Protein AF-A0A7X6NWD5-F1 (afdb_monomer)

Nearest PDB structures (foldseek):
  4yn0-assembly1_B  TM=5.165E-01  e=1.773E+00  Mus musculus
  8ceo-assembly1_1  TM=4.647E-01  e=5.310E+00  Saccharomyces cerevisiae
  2huj-assembly1_A  TM=2.593E-01  e=9.659E+00  Listeria innocua

Secondary structure (DSSP, 8-state):
--HHHHHHHHHHTSSSS--THHHHHHHT----HHHHHHHHHHHHHHHHHHHHHHHHHHHHHHHSS---HHHHHHHHHHHHHHHHHHHHHHT-GGGTTTHHHHHHHHHHHHHHHHHHHHHHHTTSS-HHHHHHHHT--TTTTT-

Sequence (143 aa):
MTYYEYVILIENNKTGPRNENIFNTLNAINYEGPILNRITNHLIGLIKSRLQNSFDLFVNNLTNQKLDVSLFSTGLSELKNEFNYIAGFTKLNILKEYESSLKSQIILFIDDIELTMKNTFGNIDNNEIISIINNLNLKEGII

Foldseek 3Di:
DDLVVLLVLLVVLLDDDQDLVNLVVLLPDDDDDPSLVVSLVSLLVSLLSQLVVLLVVLLVQCVVDPRDPVSNVVSVVSSLVSLLSSLSVLVRPSCVVVSVVSLVSSVVSVVVSLVVCCVSPCPDPDVVSVVCSVPDDSCVNSD

Radius of gyration: 16.77 Å; Cα contacts (8 Å, |Δi|>4): 101; chains: 1; bounding box: 41×22×49 Å

Solvent-accessible surface area (backbone atoms only — not comparable to full-atom values): 8285 Å² total; per-residue (Å²): 136,54,74,66,57,52,49,51,55,46,61,64,61,26,53,82,76,90,61,77,67,52,56,65,59,56,50,68,54,85,69,63,69,75,59,34,55,51,52,51,52,50,50,52,50,25,49,52,43,39,54,49,51,47,50,52,51,41,51,54,59,44,73,76,40,86,81,44,69,67,60,52,52,52,42,50,50,54,45,50,54,49,48,55,56,54,38,53,63,57,71,29,69,73,34,61,94,45,27,70,62,52,49,52,53,52,51,54,54,50,52,54,49,53,51,47,49,45,71,73,49,57,78,57,102,41,72,66,58,36,49,51,60,76,68,60,68,86,58,77,79,67,113

pLDDT: mean 84.85, std 6.72, range [55.72, 93.12]

Mean predicted aligned error: 5.28 Å

Structure (mmCIF, N/CA/C/O backbone):
data_AF-A0A7X6NWD5-F1
#
_entry.id   AF-A0A7X6NWD5-F1
#
loop_
_atom_site.group_PDB
_atom_site.id
_atom_site.type_symbol
_atom_site.label_atom_id
_atom_site.label_alt_id
_atom_site.label_comp_id
_atom_site.label_asym_id
_atom_site.label_entity_id
_atom_site.label_seq_id
_atom_site.pdbx_PDB_ins_code
_atom_site.Cartn_x
_atom_site.Cartn_y
_atom_site.Cartn_z
_atom_site.occupancy
_atom_site.B_iso_or_equiv
_atom_site.auth_seq_id
_atom_site.auth_comp_id
_atom_site.auth_asym_id
_atom_site.auth_atom_id
_atom_site.pdbx_PDB_model_num
ATOM 1 N N . MET A 1 1 ? 6.503 1.239 -24.450 1.00 83.06 1 MET A N 1
ATOM 2 C CA . MET A 1 1 ? 6.148 2.298 -23.491 1.00 83.06 1 MET A CA 1
ATOM 3 C C . MET A 1 1 ? 7.431 2.976 -23.033 1.00 83.06 1 MET A C 1
ATOM 5 O O . MET A 1 1 ? 8.422 2.294 -22.807 1.00 83.06 1 MET A O 1
ATOM 9 N N . THR A 1 2 ? 7.446 4.298 -23.013 1.00 87.12 2 THR A N 1
ATOM 10 C CA . THR A 1 2 ? 8.560 5.163 -22.625 1.00 87.12 2 THR A CA 1
ATOM 11 C C . THR A 1 2 ? 8.605 5.339 -21.109 1.00 87.12 2 THR A C 1
ATOM 13 O O . THR A 1 2 ? 7.626 5.079 -20.411 1.00 87.12 2 THR A O 1
ATOM 16 N N . TYR A 1 3 ? 9.727 5.844 -20.592 1.00 88.38 3 TYR A N 1
ATOM 17 C CA . TYR A 1 3 ? 9.880 6.218 -19.185 1.00 88.38 3 TYR A CA 1
ATOM 18 C C . TYR A 1 3 ? 8.715 7.081 -18.673 1.00 88.38 3 TYR A C 1
ATOM 20 O O . TYR A 1 3 ? 8.135 6.773 -17.636 1.00 88.38 3 TYR A O 1
ATOM 28 N N . TYR A 1 4 ? 8.340 8.133 -19.408 1.00 91.50 4 TYR A N 1
ATOM 29 C CA . TYR A 1 4 ? 7.284 9.053 -18.978 1.00 91.50 4 TYR A CA 1
ATOM 30 C C . TYR A 1 4 ? 5.910 8.389 -18.927 1.00 91.50 4 TYR A C 1
ATOM 32 O O . TYR A 1 4 ? 5.140 8.656 -18.011 1.00 91.50 4 TYR A O 1
ATOM 40 N N . GLU A 1 5 ? 5.616 7.488 -19.861 1.00 92.25 5 GLU A N 1
ATOM 41 C CA . GLU A 1 5 ? 4.364 6.730 -19.853 1.00 92.25 5 GLU A CA 1
ATOM 42 C C . GLU A 1 5 ? 4.297 5.761 -18.660 1.00 92.25 5 GLU A C 1
ATOM 44 O O . GLU A 1 5 ? 3.247 5.648 -18.030 1.00 92.25 5 GLU A O 1
ATOM 49 N N . TYR A 1 6 ? 5.417 5.131 -18.277 1.00 90.75 6 TYR A N 1
ATOM 50 C CA . TYR A 1 6 ? 5.487 4.344 -17.037 1.00 90.75 6 TYR A CA 1
ATOM 51 C C . TYR A 1 6 ? 5.268 5.206 -15.794 1.00 90.75 6 TYR A C 1
ATOM 53 O O . TYR A 1 6 ? 4.519 4.809 -14.906 1.00 90.75 6 TYR A O 1
ATOM 61 N N . VAL A 1 7 ? 5.884 6.389 -15.729 1.00 91.25 7 VAL A N 1
ATOM 62 C CA . VAL A 1 7 ? 5.679 7.313 -14.606 1.00 91.25 7 VAL A CA 1
ATOM 63 C C . VAL A 1 7 ? 4.218 7.738 -14.522 1.00 91.25 7 VAL A C 1
ATOM 65 O O . VAL A 1 7 ? 3.629 7.612 -13.459 1.00 91.25 7 VAL A O 1
ATOM 68 N N . ILE A 1 8 ? 3.599 8.162 -15.627 1.00 92.31 8 ILE A N 1
ATOM 69 C CA . ILE A 1 8 ? 2.177 8.542 -15.649 1.00 92.31 8 ILE A CA 1
ATOM 70 C C . ILE A 1 8 ? 1.294 7.377 -15.193 1.00 92.31 8 ILE A C 1
ATOM 72 O O . ILE A 1 8 ? 0.384 7.580 -14.391 1.00 92.31 8 ILE A O 1
ATOM 76 N N . LEU A 1 9 ? 1.575 6.153 -15.652 1.00 92.56 9 LEU A N 1
ATOM 77 C CA . LEU A 1 9 ? 0.860 4.967 -15.193 1.00 92.56 9 LEU A CA 1
ATOM 78 C C . LEU A 1 9 ? 0.983 4.797 -13.673 1.00 92.56 9 LEU A C 1
ATOM 80 O O . LEU A 1 9 ? -0.028 4.601 -13.007 1.00 92.56 9 LEU A O 1
ATOM 84 N N . ILE A 1 10 ? 2.190 4.895 -13.114 1.00 92.94 10 ILE A N 1
ATOM 85 C CA . ILE A 1 10 ? 2.413 4.774 -11.666 1.00 92.94 10 ILE A CA 1
ATOM 86 C C . ILE A 1 10 ? 1.683 5.895 -10.912 1.00 92.94 10 ILE A C 1
ATOM 88 O O . ILE A 1 10 ? 0.942 5.626 -9.969 1.00 92.94 10 ILE A O 1
ATOM 92 N N . GLU A 1 11 ? 1.834 7.144 -11.344 1.00 91.50 11 GLU A N 1
ATOM 93 C CA . GLU A 1 11 ? 1.212 8.310 -10.709 1.00 91.50 11 GLU A CA 1
ATOM 94 C C . GLU A 1 11 ? -0.324 8.218 -10.709 1.00 91.50 11 GLU A C 1
ATOM 96 O O . GLU A 1 11 ? -0.959 8.476 -9.687 1.00 91.50 11 GLU A O 1
ATOM 101 N N . ASN A 1 12 ? -0.929 7.743 -11.800 1.00 92.56 12 ASN A N 1
ATOM 102 C CA . ASN A 1 12 ? -2.381 7.561 -11.892 1.00 92.56 12 ASN A CA 1
ATOM 103 C C . ASN A 1 12 ? -2.921 6.461 -10.972 1.00 92.56 12 ASN A C 1
ATOM 105 O O . ASN A 1 12 ? -4.108 6.455 -10.663 1.00 92.56 12 ASN A O 1
ATOM 109 N N . ASN A 1 13 ? -2.074 5.530 -10.532 1.00 93.00 13 ASN A N 1
ATOM 110 C CA . ASN A 1 13 ? -2.483 4.450 -9.639 1.00 93.00 13 ASN A CA 1
ATOM 111 C C . ASN A 1 13 ? -2.263 4.785 -8.159 1.00 93.00 13 ASN A C 1
ATOM 113 O O . ASN A 1 13 ? -2.585 3.961 -7.305 1.00 93.00 13 ASN A O 1
ATOM 117 N N . LYS A 1 14 ? -1.769 5.986 -7.819 1.00 92.12 14 LYS A N 1
ATOM 118 C CA . LYS A 1 14 ? -1.614 6.434 -6.420 1.00 92.12 14 LYS A CA 1
ATOM 119 C C . LYS A 1 14 ? -2.935 6.612 -5.678 1.00 92.12 14 LYS A C 1
ATOM 121 O O . LYS A 1 14 ? -2.957 6.594 -4.448 1.00 92.12 14 LYS A O 1
ATOM 126 N N . THR A 1 15 ? -4.021 6.820 -6.412 1.00 86.12 15 THR A N 1
ATOM 127 C CA . THR A 1 15 ? -5.362 7.053 -5.878 1.00 86.12 15 THR A CA 1
ATOM 128 C C . THR A 1 15 ? -6.378 6.190 -6.623 1.00 86.12 15 THR A C 1
ATOM 130 O O . THR A 1 15 ? -6.097 5.654 -7.693 1.00 86.12 15 THR A O 1
ATOM 133 N N . GLY A 1 16 ? -7.564 6.017 -6.037 1.00 86.62 16 GLY A N 1
ATOM 134 C CA . GLY A 1 16 ? -8.645 5.248 -6.657 1.00 86.62 16 GLY A CA 1
ATOM 135 C C . GLY A 1 16 ? -8.535 3.725 -6.473 1.00 86.62 16 GLY A C 1
ATOM 136 O O . GLY A 1 16 ? -7.764 3.247 -5.630 1.00 86.62 16 GLY A O 1
ATOM 137 N N . PRO A 1 17 ? -9.341 2.945 -7.218 1.00 89.94 17 PRO A N 1
ATOM 138 C CA . PRO A 1 17 ? -9.444 1.499 -7.035 1.00 89.94 17 PRO A CA 1
ATOM 139 C C . PRO A 1 17 ? -8.132 0.775 -7.364 1.00 89.94 17 PRO A C 1
ATOM 141 O O . PRO A 1 17 ? -7.297 1.278 -8.116 1.00 89.94 17 PRO A O 1
ATOM 144 N N . ARG A 1 18 ? -7.955 -0.423 -6.794 1.00 93.12 18 ARG A N 1
ATOM 145 C CA . ARG A 1 18 ? -6.829 -1.314 -7.114 1.00 93.12 18 ARG A CA 1
ATOM 146 C C . ARG A 1 18 ? -6.874 -1.677 -8.595 1.00 93.12 18 ARG A C 1
ATOM 148 O O . ARG A 1 18 ? -7.943 -1.939 -9.145 1.00 93.12 18 ARG A O 1
ATOM 155 N N . ASN A 1 19 ? -5.711 -1.712 -9.230 1.00 92.69 19 ASN A N 1
ATOM 156 C CA . ASN A 1 19 ? -5.585 -2.016 -10.646 1.00 92.69 19 ASN A CA 1
ATOM 157 C C . ASN A 1 19 ? -4.498 -3.067 -10.845 1.00 92.69 19 ASN A C 1
ATOM 159 O O . ASN A 1 19 ? -3.356 -2.751 -11.163 1.00 92.69 19 ASN A O 1
ATOM 163 N N . GLU A 1 20 ? -4.873 -4.332 -10.688 1.00 91.50 20 GLU A N 1
ATOM 164 C CA . GLU A 1 20 ? -3.968 -5.482 -10.814 1.00 91.50 20 GLU A CA 1
ATOM 165 C C . GLU A 1 20 ? -3.238 -5.529 -12.173 1.00 91.50 20 GLU A C 1
ATOM 167 O O . GLU A 1 20 ? -2.116 -6.024 -12.280 1.00 91.50 20 GLU A O 1
ATOM 172 N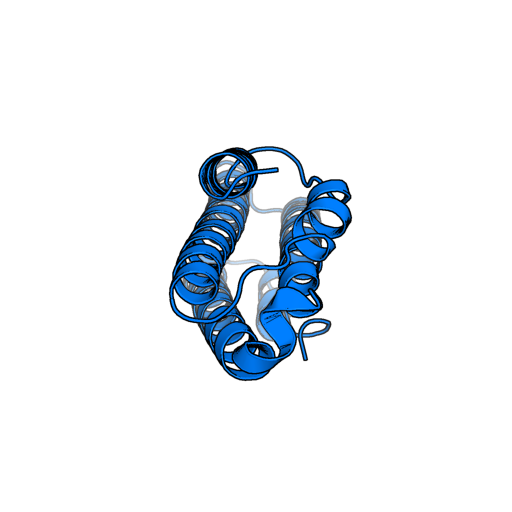 N . ASN A 1 21 ? -3.822 -4.948 -13.229 1.00 91.00 21 ASN A N 1
ATOM 173 C CA . ASN A 1 21 ? -3.206 -4.914 -14.559 1.00 91.00 21 ASN A CA 1
ATOM 174 C C . ASN A 1 21 ? -1.918 -4.076 -14.606 1.00 91.00 21 ASN A C 1
ATOM 176 O O . ASN A 1 21 ? -1.111 -4.239 -15.532 1.00 91.00 21 ASN A O 1
ATOM 180 N N . ILE A 1 22 ? -1.695 -3.200 -13.615 1.00 91.81 22 ILE A N 1
ATOM 181 C CA . ILE A 1 22 ? -0.448 -2.444 -13.512 1.00 91.81 22 ILE A CA 1
ATOM 182 C C . ILE A 1 22 ? 0.753 -3.386 -13.397 1.00 91.81 22 ILE A C 1
ATOM 184 O O . ILE A 1 22 ? 1.782 -3.118 -14.012 1.00 91.81 22 ILE A O 1
ATOM 188 N N . PHE A 1 23 ? 0.622 -4.525 -12.707 1.00 92.75 23 PHE A N 1
ATOM 189 C CA . PHE A 1 23 ? 1.736 -5.446 -12.483 1.00 92.75 23 PHE A CA 1
ATOM 190 C C . PHE A 1 23 ? 2.267 -6.046 -13.783 1.00 92.75 23 PHE A C 1
ATOM 192 O O . PHE A 1 23 ? 3.477 -6.071 -14.001 1.00 92.75 23 PHE A O 1
ATOM 199 N N . ASN A 1 24 ? 1.372 -6.458 -14.685 1.00 91.00 24 ASN A N 1
ATOM 200 C CA . ASN A 1 24 ? 1.754 -6.981 -15.999 1.00 91.00 24 ASN A CA 1
ATOM 201 C C . ASN A 1 24 ? 2.493 -5.924 -16.822 1.00 91.00 24 ASN A C 1
ATOM 203 O O . ASN A 1 24 ? 3.510 -6.215 -17.448 1.00 91.00 24 ASN A O 1
ATOM 207 N N . THR A 1 25 ? 2.004 -4.683 -16.776 1.00 91.12 25 THR A N 1
ATOM 208 C CA . THR A 1 25 ? 2.621 -3.567 -17.495 1.00 91.12 25 THR A CA 1
ATOM 209 C C . THR A 1 25 ? 4.002 -3.234 -16.929 1.00 91.12 25 THR A C 1
ATOM 211 O O . THR A 1 25 ? 4.956 -3.094 -17.687 1.00 91.12 25 THR A O 1
ATOM 214 N N . LEU A 1 26 ? 4.144 -3.154 -15.604 1.00 90.56 26 LEU A N 1
ATOM 215 C CA . LEU A 1 26 ? 5.421 -2.851 -14.952 1.00 90.56 26 LEU A CA 1
ATOM 216 C C . LEU A 1 26 ? 6.442 -3.990 -15.093 1.00 90.56 26 LEU A C 1
ATOM 218 O O . LEU A 1 26 ? 7.635 -3.726 -15.204 1.00 90.56 26 LEU A O 1
ATOM 222 N N . ASN A 1 27 ? 5.997 -5.247 -15.163 1.00 89.50 27 ASN A N 1
ATOM 223 C CA . ASN A 1 27 ? 6.876 -6.385 -15.446 1.00 89.50 27 ASN A CA 1
ATOM 224 C C . ASN A 1 27 ? 7.485 -6.351 -16.856 1.00 89.50 27 ASN A C 1
ATOM 226 O O . ASN A 1 27 ? 8.498 -7.005 -17.086 1.00 89.50 27 ASN A O 1
ATOM 230 N N . ALA A 1 28 ? 6.891 -5.600 -17.788 1.00 86.88 28 ALA A N 1
ATOM 231 C CA . ALA A 1 28 ? 7.415 -5.422 -19.141 1.00 86.88 28 ALA A CA 1
ATOM 232 C C . ALA A 1 28 ? 8.456 -4.291 -19.253 1.00 86.88 28 ALA A C 1
ATOM 234 O O . ALA A 1 28 ? 8.985 -4.047 -20.341 1.00 86.88 28 ALA A O 1
ATOM 235 N N . ILE A 1 29 ? 8.751 -3.573 -18.163 1.00 84.25 29 ILE A N 1
ATOM 236 C CA . ILE A 1 29 ? 9.806 -2.560 -18.163 1.00 84.25 29 ILE A CA 1
ATOM 237 C C . ILE A 1 29 ? 11.173 -3.246 -18.317 1.00 84.25 29 ILE A C 1
ATOM 239 O O . ILE A 1 29 ? 11.483 -4.198 -17.609 1.00 84.25 29 ILE A O 1
ATOM 243 N N . ASN A 1 30 ? 12.020 -2.711 -19.198 1.00 82.06 30 ASN A N 1
ATOM 244 C CA . ASN A 1 30 ? 13.373 -3.207 -19.475 1.00 82.06 30 ASN A CA 1
ATOM 245 C C . ASN A 1 30 ? 14.472 -2.156 -19.211 1.00 82.06 30 ASN A C 1
ATOM 247 O O . ASN A 1 30 ? 15.503 -2.145 -19.879 1.00 82.06 30 ASN A O 1
ATOM 251 N N . TYR A 1 31 ? 14.232 -1.231 -18.281 1.00 81.00 31 TYR A N 1
ATOM 252 C CA . TYR A 1 31 ? 15.201 -0.206 -17.897 1.00 81.00 31 TYR A CA 1
ATOM 253 C C . TYR A 1 31 ? 16.162 -0.721 -16.826 1.00 81.00 31 TYR A C 1
ATOM 255 O O . TYR A 1 31 ? 15.756 -1.440 -15.918 1.00 81.00 31 TYR A O 1
ATOM 263 N N . GLU A 1 32 ? 17.408 -0.254 -16.885 1.00 80.81 32 GLU A N 1
ATOM 264 C CA . GLU A 1 32 ? 18.461 -0.573 -15.920 1.00 80.81 32 GLU A CA 1
ATOM 265 C C . GLU A 1 32 ? 19.066 0.703 -15.311 1.00 80.81 32 GLU A C 1
ATOM 267 O O . GLU A 1 32 ? 18.861 1.829 -15.790 1.00 80.81 32 GLU A O 1
ATOM 272 N N . GLY A 1 33 ? 19.818 0.528 -14.223 1.00 83.56 33 GLY A N 1
ATOM 273 C CA . GLY A 1 33 ? 20.640 1.578 -13.629 1.00 83.56 33 GLY A CA 1
ATOM 274 C C . GLY A 1 33 ? 19.840 2.811 -13.165 1.00 83.56 33 GLY A C 1
ATOM 275 O O . GLY A 1 33 ? 18.838 2.677 -12.459 1.00 83.56 33 GLY A O 1
ATOM 276 N N . PRO A 1 34 ? 20.256 4.045 -13.513 1.00 86.19 34 PRO A N 1
ATOM 277 C CA . PRO A 1 34 ? 19.641 5.262 -12.975 1.00 86.19 34 PRO A CA 1
ATOM 278 C C . PRO A 1 34 ? 18.149 5.431 -13.292 1.00 86.19 34 PRO A C 1
ATOM 280 O O . PRO A 1 34 ? 17.426 6.041 -12.505 1.00 86.19 34 PRO A O 1
ATOM 283 N N . ILE A 1 35 ? 17.681 4.923 -14.437 1.00 85.44 35 ILE A N 1
ATOM 284 C CA . ILE A 1 35 ? 16.267 5.031 -14.830 1.00 85.44 35 ILE A CA 1
ATOM 285 C C . ILE A 1 35 ? 15.415 4.102 -13.969 1.00 85.44 35 ILE A C 1
ATOM 287 O O . ILE A 1 35 ? 14.373 4.523 -13.468 1.00 85.44 35 ILE A O 1
ATOM 291 N N . LEU A 1 36 ? 15.893 2.878 -13.737 1.00 83.81 36 LEU A N 1
ATOM 292 C CA . LEU A 1 36 ? 15.256 1.934 -12.828 1.00 83.81 36 LEU A CA 1
ATOM 293 C C . LEU A 1 36 ? 15.129 2.528 -11.421 1.00 83.81 36 LEU A C 1
ATOM 295 O O . LEU A 1 36 ? 14.035 2.555 -10.867 1.00 83.81 36 LEU A O 1
ATOM 299 N N . ASN A 1 37 ? 16.194 3.134 -10.891 1.00 84.56 37 ASN A N 1
ATOM 300 C CA . ASN A 1 37 ? 16.141 3.791 -9.581 1.00 84.56 37 ASN A CA 1
ATOM 301 C C . ASN A 1 37 ? 15.056 4.890 -9.505 1.00 84.56 37 ASN A C 1
ATOM 303 O O . ASN A 1 37 ? 14.339 5.014 -8.512 1.00 84.56 37 ASN A O 1
ATOM 307 N N . ARG A 1 38 ? 14.874 5.672 -10.579 1.00 88.06 38 ARG A N 1
ATOM 308 C CA . ARG A 1 38 ? 13.791 6.670 -10.646 1.00 88.06 38 ARG A CA 1
ATOM 309 C C . ARG A 1 38 ? 12.412 6.015 -10.614 1.00 88.06 38 ARG A C 1
ATOM 311 O O . ARG A 1 38 ? 11.555 6.475 -9.866 1.00 88.06 38 ARG A O 1
ATOM 318 N N . ILE A 1 39 ? 12.208 4.938 -11.371 1.00 87.19 39 ILE A N 1
ATOM 319 C CA . ILE A 1 39 ? 10.953 4.170 -11.357 1.00 87.19 39 ILE A CA 1
ATOM 320 C C . ILE A 1 39 ? 10.683 3.613 -9.955 1.00 87.19 39 ILE A C 1
ATOM 322 O O . ILE A 1 39 ? 9.576 3.775 -9.447 1.00 87.19 39 ILE A O 1
ATOM 326 N N . THR A 1 40 ? 11.695 3.054 -9.290 1.00 85.50 40 THR A N 1
ATOM 327 C CA . THR A 1 40 ? 11.594 2.570 -7.906 1.00 85.50 40 THR A CA 1
ATOM 328 C C . THR A 1 40 ? 11.118 3.669 -6.954 1.00 85.50 40 THR A C 1
ATOM 330 O O . THR A 1 40 ? 10.214 3.433 -6.157 1.00 85.50 40 THR A O 1
ATOM 333 N N . ASN A 1 41 ? 11.637 4.896 -7.075 1.00 87.25 41 ASN A N 1
ATOM 334 C CA . ASN A 1 41 ? 11.175 6.026 -6.260 1.00 87.25 41 ASN A CA 1
ATOM 335 C C . ASN A 1 41 ? 9.701 6.382 -6.512 1.00 87.25 41 ASN A C 1
ATOM 337 O O . ASN A 1 41 ? 8.973 6.680 -5.564 1.00 87.25 41 ASN A O 1
ATOM 341 N N . HIS A 1 42 ? 9.236 6.317 -7.763 1.00 91.44 42 HIS A N 1
ATOM 342 C CA . HIS A 1 42 ? 7.818 6.514 -8.077 1.00 91.44 42 HIS A CA 1
ATOM 343 C C . HIS A 1 42 ? 6.942 5.403 -7.486 1.00 91.44 42 HIS A C 1
ATOM 345 O O . HIS A 1 42 ? 5.882 5.703 -6.936 1.00 91.44 42 HIS A O 1
ATOM 351 N N . LEU A 1 43 ? 7.392 4.144 -7.527 1.00 88.81 43 LEU A N 1
ATOM 352 C CA . LEU A 1 43 ? 6.685 3.019 -6.907 1.00 88.81 43 LEU A CA 1
ATOM 353 C C . LEU A 1 43 ? 6.609 3.161 -5.388 1.00 88.81 43 LEU A C 1
ATOM 355 O O . LEU A 1 43 ? 5.540 2.980 -4.817 1.00 88.81 43 LEU A O 1
ATOM 359 N N . ILE A 1 44 ? 7.696 3.575 -4.735 1.00 85.62 44 ILE A N 1
ATOM 360 C CA . ILE A 1 44 ? 7.685 3.905 -3.304 1.00 85.62 44 ILE A CA 1
ATOM 361 C C . ILE A 1 44 ? 6.667 5.018 -3.026 1.00 85.62 44 ILE A C 1
ATOM 363 O O . ILE A 1 44 ? 5.875 4.910 -2.093 1.00 85.62 44 ILE A O 1
ATOM 367 N N . GLY A 1 45 ? 6.647 6.068 -3.851 1.00 89.12 45 GLY A N 1
ATOM 368 C CA . GLY A 1 45 ? 5.649 7.132 -3.756 1.00 89.12 45 GLY A CA 1
ATOM 369 C C . GLY A 1 45 ? 4.215 6.611 -3.878 1.00 89.12 45 GLY A C 1
ATOM 370 O O . GLY A 1 45 ? 3.359 7.012 -3.096 1.00 89.12 45 GLY A O 1
ATOM 371 N N . LEU A 1 46 ? 3.959 5.693 -4.816 1.00 91.62 46 LEU A N 1
ATOM 372 C CA . LEU A 1 46 ? 2.660 5.034 -4.966 1.00 91.62 46 LEU A CA 1
ATOM 373 C C . LEU A 1 46 ? 2.271 4.261 -3.720 1.00 91.62 46 LEU A C 1
ATOM 375 O O . LEU A 1 46 ? 1.161 4.444 -3.222 1.00 91.62 46 LEU A O 1
ATOM 379 N N . ILE A 1 47 ? 3.181 3.440 -3.208 1.00 88.25 47 ILE A N 1
ATOM 380 C CA . ILE A 1 47 ? 2.931 2.619 -2.031 1.00 88.25 47 ILE A CA 1
ATOM 381 C C . ILE A 1 47 ? 2.544 3.503 -0.844 1.00 88.25 47 ILE A C 1
ATOM 383 O O . ILE A 1 47 ? 1.488 3.294 -0.249 1.00 88.25 47 ILE A O 1
ATOM 387 N N . LYS A 1 48 ? 3.341 4.540 -0.555 1.00 88.88 48 LYS A N 1
ATOM 388 C CA . LYS A 1 48 ? 3.053 5.480 0.537 1.00 88.88 48 LYS A CA 1
ATOM 389 C C . LYS A 1 48 ? 1.679 6.122 0.381 1.00 88.88 48 LYS A C 1
ATOM 391 O O . LYS A 1 48 ? 0.888 6.098 1.317 1.00 88.88 48 LYS A O 1
ATOM 396 N N . SER A 1 49 ? 1.387 6.678 -0.797 1.00 92.50 49 SER A N 1
ATOM 397 C CA . SER A 1 49 ? 0.119 7.368 -1.039 1.00 92.50 49 SER A CA 1
ATOM 398 C C . SER A 1 49 ? -1.081 6.442 -0.866 1.00 92.50 49 SER A C 1
ATOM 400 O O . SER A 1 49 ? -2.044 6.820 -0.209 1.00 92.50 49 SER A O 1
ATOM 402 N N . ARG A 1 50 ? -1.035 5.222 -1.410 1.00 92.50 50 ARG A N 1
ATOM 403 C CA . ARG A 1 50 ? -2.164 4.288 -1.322 1.00 92.50 50 ARG A CA 1
ATOM 404 C C . ARG A 1 50 ? -2.410 3.784 0.098 1.00 92.50 50 ARG A C 1
ATOM 406 O O . ARG A 1 50 ? -3.565 3.760 0.527 1.00 92.50 50 ARG A O 1
ATOM 413 N N . LEU A 1 51 ? -1.347 3.425 0.823 1.00 89.94 51 LEU A N 1
ATOM 414 C CA . LEU A 1 51 ? -1.463 2.973 2.211 1.00 89.94 51 LEU A CA 1
ATOM 415 C C . LEU A 1 51 ? -1.984 4.088 3.117 1.00 89.94 51 LEU A C 1
ATOM 417 O O . LEU A 1 51 ? -2.934 3.858 3.860 1.00 89.94 51 LEU A O 1
ATOM 421 N N . GLN A 1 52 ? -1.432 5.300 2.993 1.00 90.94 52 GLN A N 1
ATOM 422 C CA . GLN A 1 52 ? -1.896 6.452 3.764 1.00 90.94 52 GLN A CA 1
ATOM 423 C C . GLN A 1 52 ? -3.364 6.768 3.463 1.00 90.94 52 GLN A C 1
ATOM 425 O O . GLN A 1 52 ? -4.162 6.863 4.385 1.00 90.94 52 GLN A O 1
ATOM 430 N N . ASN A 1 53 ? -3.752 6.842 2.186 1.00 92.00 53 ASN A N 1
ATOM 431 C CA . ASN A 1 53 ? -5.136 7.134 1.805 1.00 92.00 53 ASN A CA 1
ATOM 432 C C . ASN A 1 53 ? -6.116 6.077 2.335 1.00 92.00 53 ASN A C 1
ATOM 434 O O . ASN A 1 53 ? -7.197 6.417 2.808 1.00 92.00 53 ASN A O 1
ATOM 438 N N . SER A 1 54 ? -5.752 4.795 2.257 1.00 90.56 54 SER A N 1
ATOM 439 C CA . SER A 1 54 ? -6.607 3.705 2.743 1.00 90.56 54 SER A CA 1
ATOM 440 C C . SER A 1 54 ? -6.740 3.733 4.262 1.00 90.56 54 SER A C 1
ATOM 442 O O . SER A 1 54 ? -7.830 3.516 4.791 1.00 90.56 54 SER A O 1
ATOM 444 N N . PHE A 1 55 ? -5.655 4.061 4.963 1.00 91.12 55 PHE A N 1
ATOM 445 C CA . PHE A 1 55 ? -5.671 4.244 6.406 1.00 91.12 55 PHE A CA 1
ATOM 446 C C . PHE A 1 55 ? -6.485 5.476 6.829 1.00 91.12 55 PHE A C 1
ATOM 448 O O . PHE A 1 55 ? -7.323 5.376 7.722 1.00 91.12 55 PHE A O 1
ATOM 455 N N . ASP A 1 56 ? -6.327 6.610 6.151 1.00 89.94 56 ASP A N 1
ATOM 456 C CA . ASP A 1 56 ? -7.095 7.827 6.429 1.00 89.94 56 ASP A CA 1
ATOM 457 C C . ASP A 1 56 ? -8.594 7.602 6.200 1.00 89.94 56 ASP A C 1
ATOM 459 O O . ASP A 1 56 ? -9.421 8.034 7.001 1.00 89.94 56 ASP A O 1
ATOM 463 N N . LEU A 1 57 ? -8.967 6.883 5.134 1.00 88.00 57 LEU A N 1
ATOM 464 C CA . LEU A 1 57 ? -10.354 6.482 4.885 1.00 88.00 57 LEU A CA 1
ATOM 465 C C . LEU A 1 57 ? -10.886 5.574 5.998 1.00 88.00 57 LEU A C 1
ATOM 467 O O . LEU A 1 57 ? -12.002 5.782 6.472 1.00 88.00 57 LEU A O 1
ATOM 471 N N . PHE A 1 58 ? -10.090 4.598 6.440 1.00 88.69 58 PHE A N 1
ATOM 472 C CA . PHE A 1 58 ? -10.430 3.736 7.569 1.00 88.69 58 PHE A CA 1
ATOM 473 C C . PHE A 1 58 ? -10.686 4.550 8.844 1.00 88.69 58 PHE A C 1
ATOM 475 O O . PHE A 1 58 ? -11.749 4.417 9.452 1.00 88.69 58 PHE A O 1
ATOM 482 N N . VAL A 1 59 ? -9.766 5.447 9.209 1.00 85.88 59 VAL A N 1
ATOM 483 C CA . VAL A 1 59 ? -9.896 6.300 10.397 1.00 85.88 59 VAL A CA 1
ATOM 484 C C . VAL A 1 59 ? -11.115 7.211 10.290 1.00 85.88 59 VAL A C 1
ATOM 486 O O . VAL A 1 59 ? -11.928 7.240 11.210 1.00 85.88 59 VAL A O 1
ATOM 489 N N . ASN A 1 60 ? -11.290 7.905 9.163 1.00 85.31 60 ASN A N 1
ATOM 490 C CA . ASN A 1 60 ? -12.417 8.813 8.946 1.00 85.31 60 ASN A CA 1
ATOM 491 C C . ASN A 1 60 ? -13.771 8.096 8.994 1.00 85.31 60 ASN A C 1
ATOM 493 O O . ASN A 1 60 ? -14.7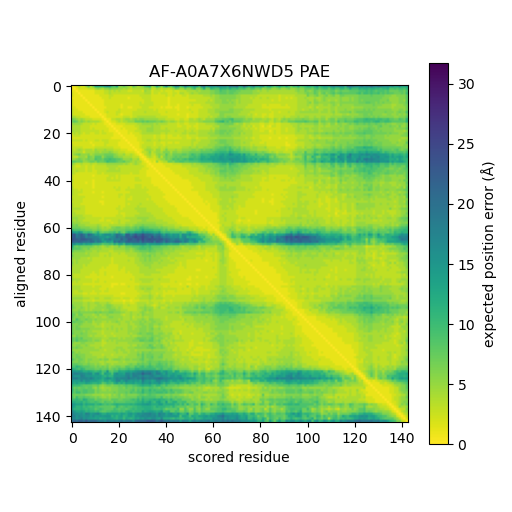45 8.651 9.502 1.00 85.31 60 ASN A O 1
ATOM 497 N N . ASN A 1 61 ? -13.854 6.866 8.487 1.00 81.00 61 ASN A N 1
ATOM 498 C CA . ASN A 1 61 ? -15.085 6.081 8.560 1.00 81.00 61 ASN A CA 1
ATOM 499 C C . ASN A 1 61 ? -15.431 5.697 10.004 1.00 81.00 61 ASN A C 1
ATOM 501 O O . ASN A 1 61 ? -16.607 5.676 10.361 1.00 81.00 61 ASN A O 1
ATOM 505 N N . LEU A 1 62 ? -14.422 5.432 10.836 1.00 78.00 62 LEU A N 1
ATOM 506 C CA . LEU A 1 62 ? -14.609 5.027 12.227 1.00 78.00 62 LEU A CA 1
ATOM 507 C C . LEU A 1 62 ? -14.851 6.195 13.185 1.00 78.00 62 LEU A C 1
ATOM 509 O O . LEU A 1 62 ? -15.618 6.044 14.128 1.00 78.00 62 LEU A O 1
ATOM 513 N N . THR A 1 63 ? -14.233 7.355 12.961 1.00 72.75 63 THR A N 1
ATOM 514 C CA . THR A 1 63 ? -14.420 8.539 13.820 1.00 72.75 63 THR A CA 1
ATOM 515 C C . THR A 1 63 ? -15.776 9.210 13.614 1.00 72.75 63 THR A C 1
ATOM 517 O O . THR A 1 63 ? -16.322 9.789 14.551 1.00 72.75 63 THR A O 1
ATOM 520 N N . ASN A 1 64 ? -16.347 9.112 12.411 1.00 66.00 64 ASN A N 1
ATOM 521 C CA . ASN A 1 64 ? -17.632 9.726 12.067 1.00 66.00 64 ASN A CA 1
ATOM 522 C C . ASN A 1 64 ? -18.851 8.821 12.329 1.00 66.00 64 ASN A C 1
ATOM 524 O O . ASN A 1 64 ? -19.988 9.252 12.134 1.00 66.00 64 ASN A O 1
ATOM 528 N N . GLN A 1 65 ? -18.644 7.575 12.760 1.00 66.25 65 GLN A N 1
ATOM 529 C CA . GLN A 1 65 ? -19.708 6.609 13.050 1.00 66.25 65 GLN A CA 1
ATOM 530 C C . GLN A 1 65 ? -19.603 6.147 14.510 1.00 66.25 65 GLN A C 1
ATOM 532 O O . GLN A 1 65 ? -18.533 6.200 15.110 1.00 66.25 65 GLN A O 1
ATOM 537 N N . LYS A 1 66 ? -20.710 5.699 15.124 1.00 67.38 66 LYS A N 1
ATOM 538 C CA . LYS A 1 66 ? -20.605 4.998 16.415 1.00 67.38 66 LYS A CA 1
ATOM 539 C C . LYS A 1 66 ? -19.737 3.765 16.181 1.00 67.38 66 LYS A C 1
ATOM 541 O O . LYS A 1 66 ? -20.103 2.925 15.365 1.00 67.38 66 LYS A O 1
ATOM 546 N N . LEU A 1 67 ? -18.594 3.706 16.857 1.00 73.00 67 LEU A N 1
ATOM 547 C CA . LEU A 1 67 ? -17.594 2.668 16.654 1.00 73.00 67 LEU A CA 1
ATOM 548 C C . LEU A 1 67 ? -18.199 1.284 16.948 1.00 73.00 67 LEU A C 1
ATOM 550 O O . LEU A 1 67 ? -18.434 0.930 18.103 1.00 73.00 67 LEU A O 1
ATOM 554 N N . ASP A 1 68 ? -18.466 0.529 15.886 1.00 82.44 68 ASP A N 1
ATOM 555 C CA . ASP A 1 68 ? -19.051 -0.810 15.915 1.00 82.44 68 ASP A CA 1
ATOM 556 C C . ASP A 1 68 ? -18.031 -1.842 15.414 1.00 82.44 68 ASP A C 1
ATOM 558 O O . ASP A 1 68 ? -17.229 -1.566 14.516 1.00 82.44 68 ASP A O 1
ATOM 562 N N . VAL A 1 69 ? -18.067 -3.045 15.989 1.00 82.50 69 VAL A N 1
ATOM 563 C CA . VAL A 1 69 ? -17.119 -4.128 15.683 1.00 82.50 69 VAL A CA 1
ATOM 564 C C . VAL A 1 69 ? -17.195 -4.545 14.212 1.00 82.50 69 VAL A C 1
ATOM 566 O O . VAL A 1 69 ? -16.162 -4.828 13.600 1.00 82.50 69 VAL A O 1
ATOM 569 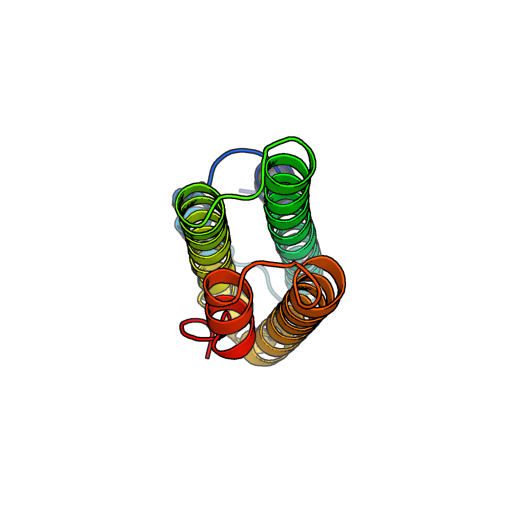N N . SER A 1 70 ? -18.388 -4.555 13.610 1.00 85.06 70 SER A N 1
ATOM 570 C CA . SER A 1 70 ? -18.573 -4.944 12.208 1.00 85.06 70 SER A CA 1
ATOM 571 C C . SER A 1 70 ? -17.983 -3.911 11.243 1.00 85.06 70 SER A C 1
ATOM 573 O O . SER A 1 70 ? -17.324 -4.285 10.267 1.00 85.06 70 SER A O 1
ATOM 575 N N . LEU A 1 71 ? -18.132 -2.617 11.547 1.00 83.81 71 LEU A N 1
ATOM 576 C CA . LEU A 1 71 ? -17.529 -1.522 10.781 1.00 83.81 71 LEU A CA 1
ATOM 577 C C . LEU A 1 71 ? -16.007 -1.550 10.891 1.00 83.81 71 LEU A C 1
ATOM 579 O O . LEU A 1 71 ? -15.311 -1.453 9.878 1.00 83.81 71 LEU A O 1
ATOM 583 N N . PHE A 1 72 ? -15.496 -1.753 12.108 1.00 86.75 72 PHE A N 1
ATOM 584 C CA . PHE A 1 72 ? -14.067 -1.912 12.354 1.00 86.75 72 PHE A CA 1
ATOM 585 C C . PHE A 1 72 ? -13.494 -3.092 11.564 1.00 86.75 72 PHE A C 1
ATOM 587 O O . PHE A 1 72 ? -12.508 -2.940 10.846 1.00 86.75 72 PHE A O 1
ATOM 594 N N . SER A 1 73 ? -14.150 -4.252 11.628 1.00 85.75 73 SER A N 1
ATOM 595 C CA . SER A 1 73 ? -13.719 -5.470 10.933 1.00 85.75 73 SER A CA 1
ATOM 596 C C . SER A 1 73 ? -13.745 -5.315 9.411 1.00 85.75 73 SER A C 1
ATOM 598 O O . SER A 1 73 ? -12.807 -5.734 8.733 1.00 85.75 73 SER A O 1
ATOM 600 N N . THR A 1 74 ? -14.781 -4.669 8.869 1.00 89.75 74 THR A N 1
ATOM 601 C CA . THR A 1 74 ? -14.895 -4.390 7.428 1.00 89.75 74 THR A CA 1
ATOM 602 C C . THR A 1 74 ? -13.786 -3.449 6.966 1.00 89.75 74 THR A C 1
ATOM 604 O O . THR A 1 74 ? -13.077 -3.745 6.006 1.00 89.75 74 THR A O 1
ATOM 607 N N . GLY A 1 75 ? -13.582 -2.343 7.684 1.00 88.38 75 GLY A N 1
ATOM 608 C CA . GLY A 1 75 ? -12.520 -1.391 7.376 1.00 88.38 75 GLY A CA 1
ATOM 609 C C . GLY A 1 75 ? -11.122 -2.011 7.472 1.00 88.38 75 GLY A C 1
ATOM 610 O O . GLY A 1 75 ? -10.271 -1.763 6.619 1.00 88.38 75 GLY A O 1
ATOM 611 N N . LEU A 1 76 ? -10.907 -2.889 8.455 1.00 88.06 76 LEU A N 1
ATOM 612 C CA . LEU A 1 76 ? -9.661 -3.631 8.594 1.00 88.06 76 LEU A CA 1
ATOM 613 C C . LEU A 1 76 ? -9.429 -4.603 7.431 1.00 88.06 76 LEU A C 1
ATOM 615 O O . LEU A 1 76 ? -8.301 -4.738 6.958 1.00 88.06 76 LEU A O 1
ATOM 619 N N . SER A 1 77 ? -10.481 -5.279 6.962 1.00 88.38 77 SER A N 1
ATOM 620 C CA . SER A 1 77 ? -10.404 -6.156 5.791 1.00 88.38 77 SER A CA 1
ATOM 621 C C . SER A 1 77 ? -9.980 -5.383 4.541 1.00 88.38 77 SER A C 1
ATOM 623 O O . SER A 1 77 ? -9.084 -5.834 3.828 1.00 88.38 77 SER A O 1
ATOM 625 N N . GLU A 1 78 ? -10.531 -4.187 4.315 1.00 89.31 78 GLU A N 1
ATOM 626 C CA . GLU A 1 78 ? -10.125 -3.343 3.187 1.00 89.31 78 GLU A CA 1
ATOM 627 C C . GLU A 1 78 ? -8.680 -2.857 3.285 1.00 89.31 78 GLU A C 1
ATOM 629 O O . GL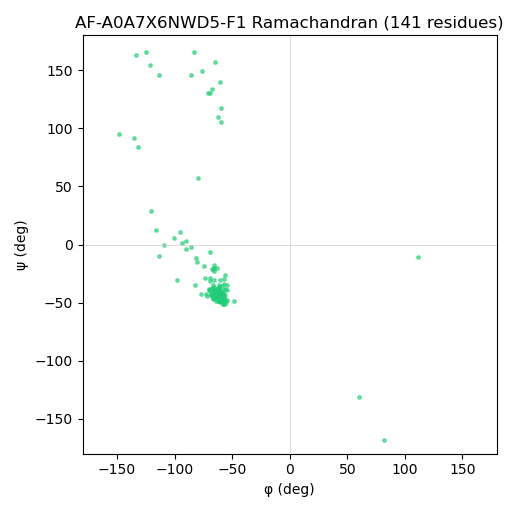U A 1 78 ? -7.957 -2.872 2.286 1.00 89.31 78 GLU A O 1
ATOM 634 N N . LEU A 1 79 ? -8.224 -2.498 4.487 1.00 89.19 79 LEU A N 1
ATOM 635 C CA . LEU A 1 79 ? -6.831 -2.125 4.709 1.00 89.19 79 LEU A CA 1
ATOM 636 C C . LEU A 1 79 ? -5.883 -3.310 4.442 1.00 89.19 79 LEU A C 1
ATOM 638 O O . LEU A 1 79 ? -4.869 -3.150 3.767 1.00 89.19 79 LEU A O 1
ATOM 642 N N . LYS A 1 80 ? -6.247 -4.525 4.880 1.00 87.56 80 LYS A N 1
ATOM 643 C CA . LYS A 1 80 ? -5.502 -5.761 4.567 1.00 87.56 80 LYS A CA 1
ATOM 644 C C . LYS A 1 80 ? -5.452 -6.053 3.070 1.00 87.56 80 LYS A C 1
ATOM 646 O O . LYS A 1 80 ? -4.396 -6.401 2.546 1.00 87.56 80 LYS A O 1
ATOM 651 N N . ASN A 1 81 ? -6.571 -5.888 2.371 1.00 90.06 81 ASN A N 1
ATOM 652 C CA . ASN A 1 81 ? -6.613 -6.056 0.922 1.00 90.06 81 ASN A CA 1
ATOM 653 C C . ASN A 1 81 ? -5.690 -5.048 0.217 1.00 90.06 81 ASN A C 1
ATOM 655 O O . ASN A 1 81 ? -5.045 -5.392 -0.773 1.00 90.06 81 ASN A O 1
ATOM 659 N N . GLU A 1 82 ? -5.573 -3.829 0.749 1.00 91.25 82 GLU A N 1
ATOM 660 C CA . GLU A 1 82 ? -4.620 -2.845 0.245 1.00 91.25 82 GLU A CA 1
ATOM 661 C C . GLU A 1 82 ? -3.161 -3.247 0.500 1.00 91.25 82 GLU A C 1
ATOM 663 O O . GLU A 1 82 ? -2.341 -3.156 -0.414 1.00 91.25 82 GLU A O 1
ATOM 668 N N . PHE A 1 83 ? -2.826 -3.757 1.690 1.00 87.19 83 PHE A N 1
ATOM 669 C CA . PHE A 1 83 ? -1.481 -4.279 1.959 1.00 87.19 83 PHE A CA 1
ATOM 670 C C . PHE A 1 83 ? -1.104 -5.414 1.008 1.00 87.19 83 PHE A C 1
ATOM 672 O O . PHE A 1 83 ? 0.002 -5.408 0.473 1.00 87.19 83 PHE A O 1
ATOM 679 N N . ASN A 1 84 ? -2.028 -6.337 0.728 1.00 85.75 84 ASN A N 1
ATOM 680 C CA . ASN A 1 84 ? -1.806 -7.428 -0.223 1.00 85.75 84 ASN A CA 1
ATOM 681 C C . ASN A 1 84 ? -1.546 -6.918 -1.646 1.00 85.75 84 ASN A C 1
ATOM 683 O O . ASN A 1 84 ? -0.635 -7.403 -2.320 1.00 85.75 84 ASN A O 1
ATOM 687 N N . TYR A 1 85 ? -2.303 -5.913 -2.091 1.00 91.19 85 TYR A N 1
ATOM 688 C CA . TYR A 1 85 ? -2.064 -5.251 -3.373 1.00 91.19 85 TYR A CA 1
ATOM 689 C C . TYR A 1 85 ? -0.672 -4.608 -3.416 1.00 91.19 85 TYR A C 1
ATOM 691 O O . TYR A 1 85 ? 0.105 -4.839 -4.341 1.00 91.19 85 TYR A O 1
ATOM 699 N N . ILE A 1 86 ? -0.301 -3.869 -2.369 1.00 89.19 86 ILE A N 1
ATOM 700 C CA . ILE A 1 86 ? 1.020 -3.245 -2.254 1.0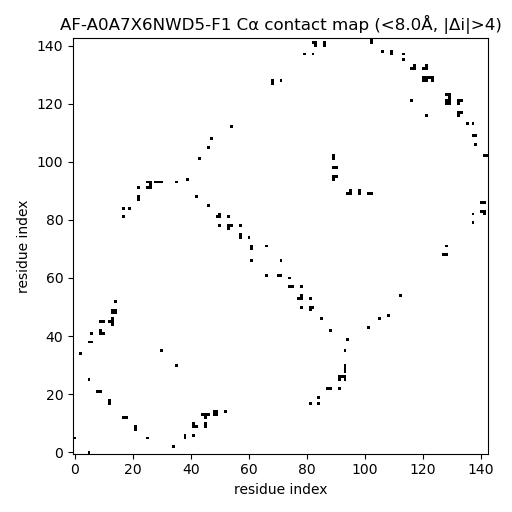0 89.19 86 ILE A CA 1
ATOM 701 C C . ILE A 1 86 ? 2.158 -4.276 -2.225 1.00 89.19 86 ILE A C 1
ATOM 703 O O . ILE A 1 86 ? 3.194 -4.072 -2.865 1.00 89.19 86 ILE A O 1
ATOM 707 N N . ALA A 1 87 ? 1.958 -5.412 -1.555 1.00 84.94 87 ALA A N 1
ATOM 708 C CA . ALA A 1 87 ? 2.905 -6.523 -1.529 1.00 84.94 87 ALA A CA 1
ATOM 709 C C . ALA A 1 87 ? 3.230 -7.030 -2.942 1.00 84.94 87 ALA A C 1
ATOM 711 O O . ALA A 1 87 ? 4.370 -7.413 -3.218 1.00 84.94 87 ALA A O 1
ATOM 712 N N . GLY A 1 88 ? 2.252 -6.989 -3.855 1.00 88.06 88 GLY A N 1
ATOM 713 C CA . GLY A 1 88 ? 2.412 -7.366 -5.260 1.00 88.06 88 GLY A CA 1
ATOM 714 C C . GLY A 1 88 ? 3.541 -6.616 -5.972 1.00 88.06 88 GLY A C 1
ATOM 715 O O . GLY A 1 88 ? 4.265 -7.222 -6.762 1.00 88.06 88 GLY A O 1
ATOM 716 N N . PHE A 1 89 ? 3.786 -5.343 -5.633 1.00 87.69 89 PHE A N 1
ATOM 717 C CA . PHE A 1 89 ? 4.866 -4.557 -6.244 1.00 87.69 89 PHE A CA 1
ATOM 718 C C . PHE A 1 89 ? 6.256 -5.099 -5.907 1.00 87.69 89 PHE A C 1
ATOM 720 O O . PHE A 1 89 ? 7.158 -5.001 -6.734 1.00 87.69 89 PHE A O 1
ATOM 727 N N . THR A 1 90 ? 6.440 -5.718 -4.737 1.00 83.88 90 THR A N 1
ATOM 728 C CA . THR A 1 90 ? 7.735 -6.317 -4.362 1.00 83.88 90 THR A CA 1
ATOM 729 C C . THR A 1 90 ? 8.109 -7.516 -5.227 1.00 83.88 90 THR A C 1
ATOM 731 O O . THR A 1 90 ? 9.284 -7.840 -5.342 1.00 83.88 90 THR A O 1
ATOM 734 N N . LYS A 1 91 ? 7.119 -8.146 -5.870 1.00 85.00 91 LYS A N 1
ATOM 735 C CA . LYS A 1 91 ? 7.289 -9.339 -6.707 1.00 85.00 91 LYS A CA 1
ATOM 736 C C . LYS A 1 91 ? 7.574 -9.001 -8.173 1.00 85.00 91 LYS A C 1
ATOM 738 O O . LYS A 1 91 ? 7.647 -9.904 -9.004 1.00 85.00 91 LYS A O 1
ATOM 743 N N . LEU A 1 92 ? 7.689 -7.717 -8.516 1.00 88.06 92 LEU A N 1
ATOM 744 C CA . LEU A 1 92 ? 7.976 -7.285 -9.879 1.00 88.06 92 LEU A CA 1
ATOM 745 C C . LEU A 1 92 ? 9.408 -7.662 -10.270 1.00 88.06 92 LEU A C 1
ATOM 747 O O . LEU A 1 92 ? 10.359 -7.321 -9.569 1.00 88.06 92 LEU A O 1
ATOM 751 N N . ASN A 1 93 ? 9.571 -8.300 -11.433 1.00 84.44 93 ASN A N 1
ATOM 752 C CA . ASN A 1 93 ? 10.877 -8.770 -11.918 1.00 84.44 93 ASN A CA 1
ATOM 753 C C . ASN A 1 93 ? 11.902 -7.637 -12.011 1.00 84.44 93 ASN A C 1
ATOM 755 O O . ASN A 1 93 ? 13.070 -7.814 -11.673 1.00 84.44 93 ASN A O 1
ATOM 759 N N . ILE A 1 94 ? 11.440 -6.459 -12.426 1.00 80.56 94 ILE A N 1
ATOM 760 C CA . ILE A 1 94 ? 12.263 -5.260 -12.541 1.00 80.56 94 ILE A CA 1
ATOM 761 C C . ILE A 1 94 ? 12.831 -4.775 -11.194 1.00 80.56 94 ILE A C 1
ATOM 763 O O . ILE A 1 94 ? 13.828 -4.062 -11.159 1.00 80.56 94 ILE A O 1
ATOM 767 N N . LEU A 1 95 ? 12.244 -5.181 -10.068 1.00 81.31 95 LEU A N 1
ATOM 768 C CA . LEU A 1 95 ? 12.682 -4.768 -8.736 1.00 81.31 95 LEU A CA 1
ATOM 769 C C . LEU A 1 95 ? 13.529 -5.819 -8.025 1.00 81.31 95 LEU A C 1
ATOM 771 O O . LEU A 1 95 ? 13.881 -5.597 -6.874 1.00 81.31 95 LEU A O 1
ATOM 775 N N . LYS A 1 96 ? 13.896 -6.930 -8.676 1.00 82.94 96 LYS A N 1
ATOM 776 C CA . LYS A 1 96 ? 14.579 -8.057 -8.020 1.00 82.94 96 LYS A CA 1
ATOM 777 C C . LYS A 1 96 ? 15.860 -7.652 -7.278 1.00 82.94 96 LYS A C 1
ATOM 779 O O . LYS A 1 96 ? 16.111 -8.121 -6.175 1.00 82.94 96 LYS A O 1
ATOM 784 N N . GLU A 1 97 ? 16.646 -6.737 -7.841 1.00 82.00 97 GLU A N 1
ATOM 785 C CA . GLU A 1 97 ? 17.874 -6.227 -7.205 1.00 82.00 97 GLU A CA 1
ATOM 786 C C . GLU A 1 97 ? 17.606 -5.260 -6.037 1.00 82.00 97 GLU A C 1
ATOM 788 O O . GLU A 1 97 ? 18.468 -5.039 -5.188 1.00 82.00 97 GLU A O 1
ATOM 793 N N . TYR A 1 98 ? 16.396 -4.703 -5.965 1.00 80.31 98 TYR A N 1
ATOM 794 C CA . TYR A 1 98 ? 15.951 -3.749 -4.947 1.00 80.31 98 TYR A CA 1
ATOM 795 C C . TYR A 1 98 ? 14.932 -4.350 -3.972 1.00 80.31 98 TYR A C 1
ATOM 797 O O . TYR A 1 98 ? 14.492 -3.655 -3.055 1.00 80.31 98 TYR A O 1
ATOM 805 N N . GLU A 1 99 ? 14.566 -5.621 -4.147 1.00 82.69 99 GLU A N 1
ATOM 806 C CA . GLU A 1 99 ? 13.465 -6.286 -3.451 1.00 82.69 99 GLU A CA 1
ATOM 807 C C . GLU A 1 99 ? 13.608 -6.158 -1.933 1.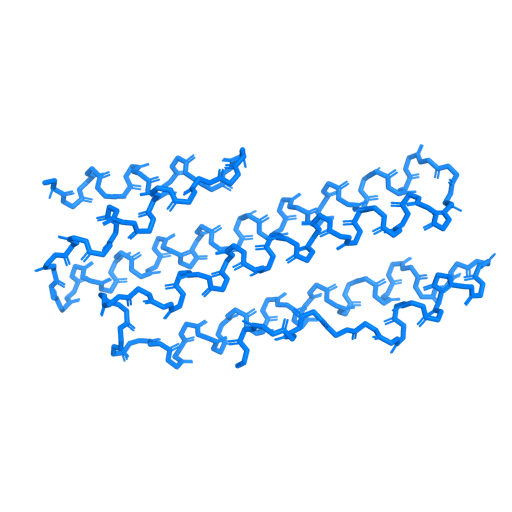00 82.69 99 GLU A C 1
ATOM 809 O O . GLU A 1 99 ? 12.676 -5.720 -1.263 1.00 82.69 99 GLU A O 1
ATOM 814 N N . SER A 1 100 ? 14.798 -6.437 -1.393 1.00 83.94 100 SER A N 1
ATOM 815 C CA . SER A 1 100 ? 15.075 -6.325 0.045 1.00 83.94 100 SER A CA 1
ATOM 816 C C . SER A 1 100 ? 14.907 -4.898 0.573 1.00 83.94 100 SER A C 1
ATOM 818 O O . SER A 1 100 ? 14.345 -4.697 1.647 1.00 83.94 100 SER A O 1
ATOM 820 N N . SER A 1 101 ? 15.376 -3.892 -0.174 1.00 82.38 101 SER A N 1
ATOM 821 C CA . SER A 1 101 ? 15.246 -2.482 0.222 1.00 82.38 101 SER A CA 1
ATOM 822 C C . SER A 1 101 ? 13.787 -2.030 0.182 1.00 82.38 101 SER A C 1
ATOM 824 O O . SER A 1 101 ? 13.310 -1.364 1.102 1.00 82.38 101 SER A O 1
ATOM 826 N N . LEU A 1 102 ? 13.060 -2.434 -0.860 1.00 81.19 102 LEU A N 1
ATOM 827 C CA . LEU A 1 102 ? 11.650 -2.112 -1.018 1.00 81.19 102 LEU A CA 1
ATOM 828 C C . LEU A 1 102 ? 10.800 -2.784 0.066 1.00 81.19 102 LEU A C 1
ATOM 830 O O . LEU A 1 102 ? 9.998 -2.105 0.701 1.00 81.19 102 LEU A O 1
ATOM 834 N N . LYS A 1 103 ? 11.022 -4.077 0.335 1.00 82.38 103 LYS A N 1
ATOM 835 C CA . LYS A 1 103 ? 10.367 -4.808 1.430 1.00 82.38 103 LYS A CA 1
ATOM 836 C C . LYS A 1 103 ? 10.591 -4.120 2.772 1.00 82.38 103 LYS A C 1
ATOM 838 O O . LYS A 1 103 ? 9.620 -3.837 3.465 1.00 82.38 103 LYS A O 1
ATOM 843 N N . SER A 1 104 ? 11.836 -3.774 3.108 1.00 83.69 104 SER A N 1
ATOM 844 C CA . SER A 1 104 ? 12.148 -3.062 4.355 1.00 83.69 104 SER A CA 1
ATOM 845 C C . SER A 1 104 ? 11.409 -1.729 4.472 1.00 83.69 104 SER A C 1
ATOM 847 O O . SER A 1 104 ? 10.868 -1.421 5.529 1.00 83.69 104 SER A O 1
ATOM 849 N N . GLN A 1 105 ? 11.335 -0.946 3.392 1.00 81.75 105 GLN A N 1
ATOM 850 C CA . GLN A 1 105 ? 10.599 0.319 3.408 1.00 81.75 105 GLN A CA 1
ATOM 851 C C . GLN A 1 105 ? 9.095 0.110 3.596 1.00 81.75 105 GLN A C 1
ATOM 853 O O . GLN A 1 105 ? 8.491 0.813 4.397 1.00 81.75 105 GLN A O 1
ATOM 858 N N . ILE A 1 106 ? 8.494 -0.863 2.905 1.00 81.75 106 ILE A N 1
ATOM 859 C CA . ILE A 1 106 ? 7.074 -1.208 3.072 1.00 81.75 106 ILE A CA 1
ATOM 860 C C . ILE A 1 106 ? 6.787 -1.631 4.513 1.00 81.75 106 ILE A C 1
ATOM 862 O O . ILE A 1 106 ? 5.808 -1.171 5.093 1.00 81.75 106 ILE A O 1
ATOM 866 N N . ILE A 1 107 ? 7.653 -2.462 5.102 1.00 84.19 107 ILE A N 1
ATOM 867 C CA . ILE A 1 107 ? 7.514 -2.913 6.491 1.00 84.19 107 ILE A CA 1
ATOM 868 C C . ILE A 1 107 ? 7.518 -1.720 7.452 1.00 84.19 107 ILE A C 1
ATOM 870 O O . ILE A 1 107 ? 6.631 -1.651 8.295 1.00 84.19 107 ILE A O 1
ATOM 874 N N . LEU A 1 108 ? 8.435 -0.759 7.285 1.00 85.44 108 LEU A N 1
ATOM 875 C CA . LEU A 1 108 ? 8.458 0.459 8.107 1.00 85.44 108 LEU A CA 1
ATOM 876 C C . LEU A 1 108 ? 7.153 1.266 7.992 1.00 85.44 108 LEU A C 1
ATOM 878 O O . LEU A 1 108 ? 6.639 1.730 9.002 1.00 85.44 108 LEU A O 1
ATOM 882 N N . PHE A 1 109 ? 6.569 1.384 6.791 1.00 83.94 109 PHE A N 1
ATOM 883 C CA . PHE A 1 109 ? 5.264 2.048 6.629 1.00 83.94 109 PHE A CA 1
ATOM 884 C C . PHE A 1 109 ? 4.130 1.316 7.339 1.00 83.94 109 PHE A C 1
ATOM 886 O O . PHE A 1 109 ? 3.235 1.948 7.895 1.00 83.94 109 PHE A O 1
ATOM 893 N N . ILE A 1 110 ? 4.146 -0.013 7.310 1.00 83.44 110 ILE A N 1
ATOM 894 C CA . ILE A 1 110 ? 3.128 -0.821 7.982 1.00 83.44 110 ILE A CA 1
ATOM 895 C C . ILE A 1 110 ? 3.273 -0.715 9.495 1.00 83.44 110 ILE A C 1
ATOM 897 O O . ILE A 1 110 ? 2.264 -0.5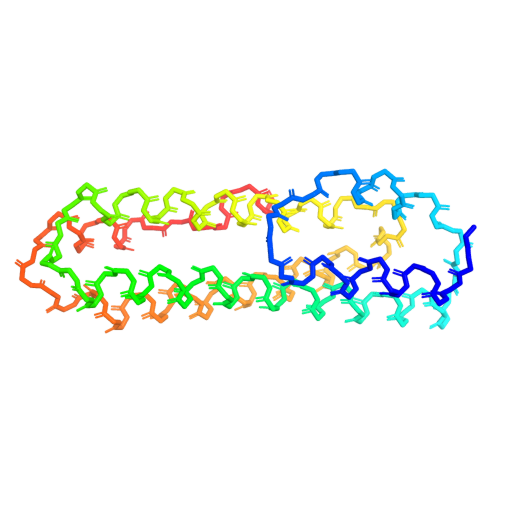77 10.178 1.00 83.44 110 ILE A O 1
ATOM 901 N N . ASP A 1 111 ? 4.505 -0.714 10.005 1.00 86.62 111 ASP A N 1
ATOM 902 C CA . ASP A 1 111 ? 4.792 -0.483 11.421 1.00 86.62 111 ASP A CA 1
ATOM 903 C C . ASP A 1 111 ? 4.245 0.864 11.904 1.00 86.62 111 ASP A C 1
ATOM 905 O O . ASP A 1 111 ? 3.579 0.925 12.941 1.00 86.62 111 ASP A O 1
ATOM 909 N N . ASP A 1 112 ? 4.455 1.929 11.128 1.00 87.12 112 ASP A N 1
ATOM 910 C CA . ASP A 1 112 ? 3.913 3.252 11.443 1.00 87.12 112 ASP A CA 1
ATOM 911 C C . ASP A 1 112 ? 2.371 3.244 11.472 1.00 87.12 112 ASP A C 1
ATOM 913 O O . ASP A 1 112 ? 1.755 3.837 12.367 1.00 87.12 112 ASP A O 1
ATOM 917 N N . ILE A 1 113 ? 1.722 2.532 10.541 1.00 86.25 113 ILE A N 1
ATOM 918 C CA . ILE A 1 113 ? 0.256 2.382 10.518 1.00 86.25 113 ILE A CA 1
ATOM 919 C C . ILE A 1 113 ? -0.238 1.579 11.727 1.00 86.25 113 ILE A C 1
ATOM 921 O O . ILE A 1 113 ? -1.169 2.017 12.403 1.00 86.25 113 ILE A O 1
ATOM 925 N N . GLU A 1 114 ? 0.382 0.439 12.043 1.00 85.38 114 GLU A N 1
ATOM 926 C CA . GLU A 1 114 ? 0.025 -0.389 13.203 1.00 85.38 114 GLU A CA 1
ATOM 927 C C . GLU A 1 114 ? 0.162 0.387 14.517 1.00 85.38 114 GLU A C 1
ATOM 929 O O . GLU A 1 114 ? -0.719 0.323 15.381 1.00 85.38 114 GLU A O 1
ATOM 934 N N . LEU A 1 115 ? 1.245 1.154 14.669 1.00 88.69 115 LEU A N 1
ATOM 935 C CA . LEU A 1 115 ? 1.451 2.026 15.821 1.00 88.69 115 LEU A CA 1
ATOM 936 C C . LEU A 1 115 ? 0.365 3.104 15.905 1.00 88.69 115 LEU A C 1
ATOM 938 O O . LEU A 1 115 ? -0.196 3.336 16.979 1.00 88.69 115 LEU A O 1
ATOM 942 N N . THR A 1 116 ? 0.031 3.737 14.780 1.00 86.56 116 THR A N 1
ATOM 943 C CA . THR A 1 116 ? -1.016 4.765 14.733 1.00 86.56 116 THR A CA 1
ATOM 944 C C . THR A 1 116 ? -2.379 4.176 15.094 1.00 86.56 116 THR A C 1
ATOM 946 O O . THR A 1 116 ? -3.081 4.737 15.932 1.00 86.56 116 THR A O 1
ATOM 949 N N . MET A 1 117 ? -2.725 2.998 14.565 1.00 83.56 117 MET A N 1
ATOM 950 C CA . MET A 1 117 ? -3.946 2.270 14.928 1.00 83.56 117 MET A CA 1
ATOM 951 C C . MET A 1 117 ? -4.032 1.996 16.430 1.00 83.56 117 MET A C 1
ATOM 953 O O . MET A 1 117 ? -5.069 2.263 17.040 1.00 83.56 117 MET A O 1
ATOM 957 N N . LYS A 1 118 ? -2.947 1.494 17.033 1.00 84.69 118 LYS A N 1
ATOM 958 C CA . LYS A 1 118 ? -2.868 1.240 18.480 1.00 84.69 118 LYS A CA 1
ATOM 959 C C . LYS A 1 118 ? -3.088 2.513 19.289 1.00 84.69 118 LYS A C 1
ATOM 961 O O . LYS A 1 118 ? -3.858 2.496 20.243 1.00 84.69 118 LYS A O 1
ATOM 966 N N . ASN A 1 119 ? -2.482 3.625 18.888 1.00 85.25 119 ASN A N 1
ATOM 967 C CA . ASN A 1 119 ? -2.624 4.894 19.601 1.00 85.25 119 ASN A CA 1
ATOM 968 C C . ASN A 1 119 ? -4.027 5.504 19.456 1.00 85.25 119 ASN A C 1
ATOM 970 O O . ASN A 1 119 ? -4.554 6.059 20.420 1.00 85.25 119 ASN A O 1
ATOM 974 N N . THR A 1 120 ? -4.641 5.398 18.275 1.00 82.50 120 THR A N 1
ATOM 975 C CA . THR A 1 120 ? -5.966 5.971 17.997 1.00 82.50 120 THR A CA 1
ATOM 976 C C . THR A 1 120 ? -7.099 5.139 18.593 1.00 82.50 120 THR A C 1
ATOM 978 O O . THR A 1 120 ? -8.035 5.699 19.157 1.00 82.50 120 THR A O 1
ATOM 981 N N . PHE A 1 121 ? -7.027 3.811 18.486 1.00 80.81 121 PHE A N 1
ATOM 982 C CA . PHE A 1 121 ? -8.136 2.918 18.832 1.00 80.81 121 PHE A CA 1
ATOM 983 C C . PHE A 1 121 ? -7.858 2.015 20.041 1.00 80.81 121 PHE A C 1
ATOM 985 O O . PHE A 1 121 ? -8.782 1.393 20.547 1.00 80.81 121 PHE A O 1
ATOM 992 N N . GLY A 1 122 ? -6.629 1.948 20.559 1.00 70.69 122 GLY A N 1
ATOM 993 C CA . GLY A 1 122 ? -6.285 1.102 21.713 1.00 70.69 122 GLY A CA 1
ATOM 994 C C . GLY A 1 122 ? -6.877 1.554 23.055 1.00 70.69 122 GLY A C 1
ATOM 995 O O . GLY A 1 122 ? -6.759 0.827 24.034 1.00 70.69 122 GLY A O 1
ATOM 996 N N . ASN A 1 123 ? -7.527 2.723 23.100 1.00 72.50 123 ASN A N 1
ATOM 997 C CA . ASN A 1 123 ? -8.104 3.322 24.313 1.00 72.50 123 ASN A CA 1
ATOM 998 C C . ASN A 1 123 ? -9.640 3.465 24.265 1.00 72.50 123 ASN A C 1
ATOM 1000 O O . ASN A 1 123 ? -10.220 4.199 25.063 1.00 72.50 123 ASN A O 1
ATOM 1004 N N . ILE A 1 124 ? -10.307 2.827 23.303 1.00 77.88 124 ILE A N 1
ATOM 1005 C CA . ILE A 1 124 ? -11.775 2.840 23.178 1.00 77.88 124 ILE A CA 1
ATOM 1006 C C . ILE A 1 124 ? -12.424 1.917 24.216 1.00 77.88 124 ILE A C 1
ATOM 1008 O O . ILE A 1 124 ? -11.869 0.875 24.546 1.00 77.88 124 ILE A O 1
ATOM 1012 N N . ASP A 1 125 ? -13.634 2.238 24.675 1.00 75.00 125 ASP A N 1
ATOM 1013 C CA . ASP A 1 125 ? -14.411 1.393 25.599 1.00 75.00 125 ASP A CA 1
ATOM 1014 C C . ASP A 1 125 ? -15.117 0.239 24.848 1.00 75.00 125 ASP A C 1
ATOM 1016 O O . ASP A 1 125 ? -16.342 0.137 24.799 1.00 75.00 125 ASP A O 1
ATOM 1020 N N . ASN A 1 126 ? -14.331 -0.582 24.140 1.00 80.38 126 ASN A N 1
ATOM 1021 C CA . ASN A 1 126 ? -14.801 -1.761 23.409 1.00 80.38 126 ASN A CA 1
ATOM 1022 C C . ASN A 1 126 ? -13.720 -2.858 23.398 1.00 80.38 126 ASN A C 1
ATOM 1024 O O . ASN A 1 126 ? -12.832 -2.879 22.542 1.00 80.38 126 ASN A O 1
ATOM 1028 N N . ASN A 1 127 ? -13.822 -3.793 24.348 1.00 83.94 127 ASN A N 1
ATOM 1029 C CA . ASN A 1 127 ? -12.837 -4.860 24.573 1.00 83.94 127 ASN A CA 1
ATOM 1030 C C . ASN A 1 127 ? -12.577 -5.753 23.348 1.00 83.94 127 ASN A C 1
ATOM 1032 O O . ASN A 1 127 ? -11.475 -6.281 23.201 1.00 83.94 127 ASN A O 1
ATOM 1036 N N . GLU A 1 128 ? -13.564 -5.932 22.469 1.00 83.94 128 GLU A N 1
ATOM 1037 C CA . GLU A 1 128 ? -13.404 -6.753 21.268 1.00 83.94 128 GLU A CA 1
ATOM 1038 C C . GLU A 1 128 ? -12.504 -6.058 20.243 1.00 83.94 128 GLU A C 1
ATOM 1040 O O . GLU A 1 128 ? -11.558 -6.661 19.738 1.00 83.94 128 GLU A O 1
ATOM 1045 N N . ILE A 1 129 ? -12.710 -4.759 20.014 1.00 82.31 129 ILE A N 1
ATOM 1046 C CA . ILE A 1 129 ? -11.862 -3.979 19.105 1.00 82.31 129 ILE A CA 1
ATOM 1047 C C . ILE A 1 129 ? -10.433 -3.861 19.657 1.00 82.31 129 ILE A C 1
ATOM 1049 O O . ILE A 1 129 ? -9.474 -4.041 18.903 1.00 82.31 129 ILE A O 1
ATOM 1053 N N . ILE A 1 130 ? -10.269 -3.651 20.969 1.00 80.31 130 ILE A N 1
ATOM 1054 C CA . ILE A 1 130 ? -8.945 -3.669 21.620 1.00 80.31 130 ILE A CA 1
ATOM 1055 C C . ILE A 1 130 ? -8.241 -5.011 21.370 1.00 80.31 130 ILE A C 1
ATOM 1057 O O . ILE A 1 130 ? -7.063 -5.040 21.008 1.00 80.31 130 ILE A O 1
ATOM 1061 N N . SER A 1 131 ? -8.958 -6.130 21.526 1.00 84.50 131 SER A N 1
ATOM 1062 C CA . SER A 1 131 ? -8.417 -7.468 21.267 1.00 84.50 131 SER A CA 1
ATOM 1063 C C . SER A 1 131 ? -7.979 -7.640 19.808 1.00 84.50 131 SER A C 1
ATOM 1065 O O . SER A 1 131 ? -6.886 -8.151 19.556 1.00 84.50 131 SER A O 1
ATOM 1067 N N . ILE A 1 132 ? -8.773 -7.166 18.840 1.00 85.25 132 ILE A N 1
ATOM 1068 C CA . ILE A 1 132 ? -8.421 -7.223 17.411 1.00 85.25 132 ILE A CA 1
ATOM 1069 C C . ILE A 1 132 ? -7.139 -6.427 17.128 1.00 85.25 132 ILE A C 1
ATOM 1071 O O . ILE A 1 132 ? -6.263 -6.919 16.421 1.00 85.25 132 ILE A O 1
ATOM 1075 N N . ILE A 1 133 ? -7.000 -5.226 17.696 1.00 82.88 133 ILE A N 1
ATOM 1076 C CA . ILE A 1 133 ? -5.814 -4.371 17.519 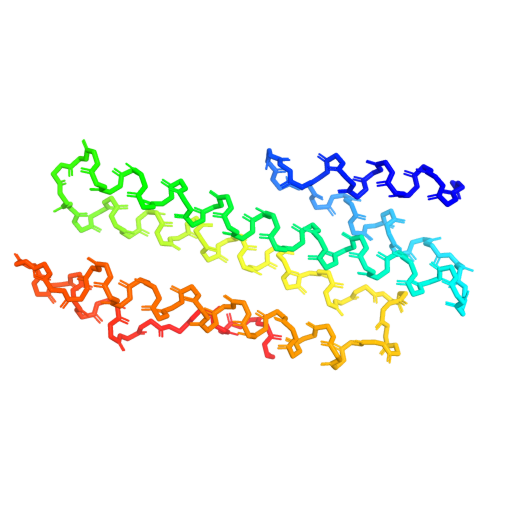1.00 82.88 133 ILE A CA 1
ATOM 1077 C C . ILE A 1 133 ? -4.564 -5.011 18.129 1.00 82.88 133 ILE A C 1
ATOM 1079 O O . ILE A 1 133 ? -3.494 -4.991 17.522 1.00 82.88 133 ILE A O 1
ATOM 1083 N N . ASN A 1 134 ? -4.686 -5.588 19.325 1.00 82.19 134 ASN A N 1
ATOM 1084 C CA . ASN A 1 134 ? -3.554 -6.202 20.016 1.00 82.19 134 ASN A CA 1
ATOM 1085 C C . ASN A 1 134 ? -3.062 -7.481 19.327 1.00 82.19 134 ASN A C 1
ATOM 1087 O O . ASN A 1 134 ? -1.874 -7.784 19.398 1.00 82.19 134 ASN A O 1
ATOM 1091 N N . ASN A 1 135 ? -3.951 -8.196 18.634 1.00 83.12 135 ASN A N 1
ATOM 1092 C CA . ASN A 1 135 ? -3.621 -9.381 17.839 1.00 83.12 135 ASN A CA 1
ATOM 1093 C C . ASN A 1 135 ? -3.394 -9.064 16.352 1.00 83.12 135 ASN A C 1
ATOM 1095 O O . ASN A 1 135 ? -3.351 -9.971 15.518 1.00 83.12 135 ASN A O 1
ATOM 1099 N N . LEU A 1 136 ? -3.292 -7.783 15.997 1.00 81.62 136 LEU A N 1
ATOM 1100 C CA . LEU A 1 136 ? -3.135 -7.378 14.615 1.00 81.62 136 LEU A CA 1
ATOM 1101 C C . LEU A 1 136 ? -1.739 -7.741 14.099 1.00 81.62 136 LEU A C 1
ATOM 1103 O O . LEU A 1 136 ? -0.731 -7.421 14.722 1.00 81.62 136 LEU A O 1
ATOM 1107 N N . ASN A 1 137 ? -1.708 -8.382 12.935 1.00 80.75 137 ASN A N 1
ATOM 1108 C CA . ASN A 1 137 ? -0.493 -8.658 12.185 1.00 80.75 137 ASN A CA 1
ATOM 1109 C C . ASN A 1 137 ? -0.747 -8.326 10.710 1.00 80.75 137 ASN A C 1
ATOM 1111 O O . ASN A 1 137 ? -1.272 -9.146 9.958 1.00 80.75 137 ASN A O 1
ATOM 1115 N N . LEU A 1 138 ? -0.450 -7.092 10.305 1.00 78.50 138 LEU A N 1
ATOM 1116 C CA . LEU A 1 138 ? -0.655 -6.622 8.930 1.00 78.50 138 LEU A CA 1
ATOM 1117 C C . LEU A 1 138 ? 0.478 -7.041 7.988 1.00 78.50 138 LEU A C 1
ATOM 1119 O O . LEU A 1 138 ? 0.349 -6.921 6.773 1.00 78.50 138 LEU A O 1
ATOM 1123 N N . LYS A 1 139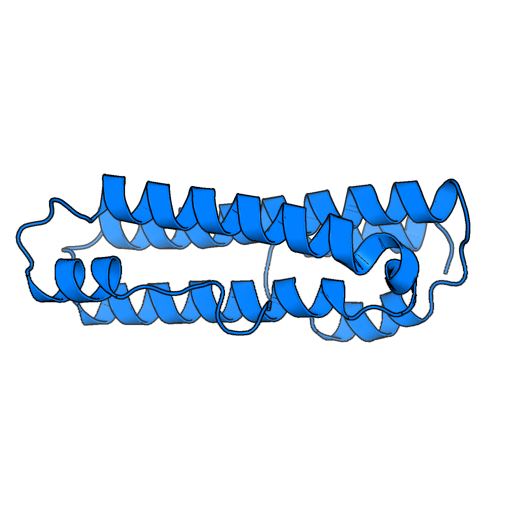 ? 1.585 -7.545 8.542 1.00 75.12 139 LYS A N 1
ATOM 1124 C CA . LYS A 1 139 ? 2.769 -7.974 7.786 1.00 75.12 139 LYS A CA 1
ATOM 1125 C C . LYS A 1 139 ? 2.618 -9.369 7.174 1.00 75.12 139 LYS A C 1
ATOM 1127 O O . LYS A 1 139 ? 3.409 -9.746 6.306 1.00 75.12 139 LYS A O 1
ATOM 1132 N N . GLU A 1 140 ? 1.633 -10.141 7.626 1.00 68.25 140 GLU A N 1
ATOM 1133 C CA . GLU A 1 140 ? 1.354 -11.490 7.138 1.00 68.25 140 GLU A CA 1
ATOM 1134 C C . GLU A 1 140 ? 0.973 -11.441 5.642 1.00 68.25 140 GLU A C 1
ATOM 1136 O O . GLU A 1 140 ? -0.072 -10.908 5.279 1.00 68.25 140 GLU A O 1
ATOM 1141 N N . GLY A 1 141 ? 1.852 -11.940 4.760 1.00 57.44 141 GLY A N 1
ATOM 1142 C CA . GLY A 1 141 ? 1.688 -11.899 3.294 1.00 57.44 141 GLY A CA 1
ATOM 1143 C C . GLY A 1 141 ? 2.662 -10.981 2.536 1.00 57.44 141 GLY A C 1
ATOM 1144 O O . GLY A 1 141 ? 2.746 -11.071 1.307 1.00 57.44 141 GLY A O 1
ATOM 1145 N N . ILE A 1 142 ? 3.421 -10.138 3.248 1.00 65.19 142 ILE A N 1
ATOM 1146 C CA . ILE A 1 142 ? 4.516 -9.313 2.692 1.00 65.19 142 ILE A CA 1
ATOM 1147 C C . ILE A 1 142 ? 5.889 -9.960 2.925 1.00 65.19 142 ILE A C 1
ATOM 1149 O O . ILE A 1 142 ? 6.797 -9.780 2.105 1.00 65.19 142 ILE A O 1
ATOM 1153 N N . ILE A 1 143 ? 6.018 -10.705 4.032 1.00 55.72 143 ILE A N 1
ATOM 1154 C CA . ILE A 1 143 ? 7.191 -11.517 4.399 1.00 55.72 143 ILE A CA 1
ATOM 1155 C C . ILE A 1 143 ? 7.221 -12.799 3.565 1.00 55.72 143 ILE A C 1
ATOM 1157 O O . ILE A 1 143 ? 6.175 -13.486 3.512 1.00 55.72 143 ILE A O 1
#